Protein AF-A0A8S3ZHV3-F1 (afdb_monomer_lite)

Structure (mmCIF, N/CA/C/O backbone):
data_AF-A0A8S3ZHV3-F1
#
_entry.id   AF-A0A8S3ZHV3-F1
#
loop_
_atom_site.group_PDB
_atom_site.id
_atom_site.type_symbol
_atom_site.label_atom_id
_atom_site.label_alt_id
_atom_site.label_comp_id
_atom_site.label_asym_id
_atom_site.label_entity_id
_atom_site.label_seq_id
_atom_site.pdbx_PDB_ins_code
_atom_site.Cartn_x
_atom_site.Cartn_y
_atom_site.Cartn_z
_atom_site.occupancy
_atom_site.B_iso_or_equiv
_atom_site.auth_seq_id
_atom_site.auth_comp_id
_atom_site.auth_asym_id
_atom_site.auth_atom_id
_atom_site.pdbx_PDB_model_num
ATOM 1 N N . GLU A 1 1 ? 7.753 -5.154 12.018 1.00 53.00 1 GLU A N 1
ATOM 2 C CA . GLU A 1 1 ? 8.058 -4.823 13.425 1.00 53.00 1 GLU A CA 1
ATOM 3 C C . GLU A 1 1 ? 7.627 -5.985 14.304 1.00 53.00 1 GLU A C 1
ATOM 5 O O . GLU A 1 1 ? 6.542 -6.508 14.086 1.00 53.00 1 GLU A O 1
ATOM 10 N N . SER A 1 2 ? 8.478 -6.432 15.224 1.00 78.19 2 SER A N 1
ATOM 11 C CA . SER A 1 2 ? 8.208 -7.559 16.134 1.00 78.19 2 SER A CA 1
ATOM 12 C C . SER A 1 2 ? 7.875 -7.117 17.564 1.00 78.19 2 SER A C 1
ATOM 14 O O . SER A 1 2 ? 7.514 -7.948 18.392 1.00 78.19 2 SER A O 1
ATOM 16 N N . VAL A 1 3 ? 7.993 -5.819 17.863 1.00 89.56 3 VAL A N 1
ATOM 17 C CA . VAL A 1 3 ? 7.745 -5.259 19.196 1.00 89.56 3 VAL A CA 1
ATOM 18 C C . VAL A 1 3 ? 6.293 -4.770 19.277 1.00 89.56 3 VAL A C 1
ATOM 20 O O . VAL A 1 3 ? 5.848 -4.066 18.368 1.00 89.56 3 VAL A O 1
ATOM 23 N N . PRO A 1 4 ? 5.536 -5.119 20.333 1.00 87.56 4 PRO A N 1
ATOM 24 C CA . PRO A 1 4 ? 4.176 -4.625 20.511 1.00 87.56 4 PRO A CA 1
ATOM 25 C C . PRO A 1 4 ? 4.164 -3.107 20.724 1.00 87.56 4 PRO A C 1
ATOM 27 O O . PRO A 1 4 ? 4.971 -2.563 21.477 1.00 87.56 4 PRO A O 1
ATOM 30 N N . VAL A 1 5 ? 3.212 -2.427 20.085 1.00 90.62 5 VAL A N 1
ATOM 31 C CA . VAL A 1 5 ? 3.070 -0.968 20.153 1.00 90.62 5 VAL A CA 1
ATOM 32 C C . VAL A 1 5 ? 1.838 -0.600 20.972 1.00 90.62 5 VAL A C 1
ATOM 34 O O . VAL A 1 5 ? 0.723 -1.021 20.657 1.00 90.62 5 VAL A O 1
ATOM 37 N N . THR A 1 6 ? 2.029 0.228 21.999 1.00 90.75 6 THR A N 1
ATOM 38 C CA . THR A 1 6 ? 0.932 0.757 22.818 1.00 90.75 6 THR A CA 1
ATOM 39 C C . THR A 1 6 ? 0.117 1.781 22.029 1.00 90.75 6 THR A C 1
ATOM 41 O O . THR A 1 6 ? 0.670 2.719 21.454 1.00 90.75 6 THR A O 1
ATOM 44 N N . LYS A 1 7 ? -1.208 1.615 22.030 1.00 89.62 7 LYS A N 1
ATOM 45 C CA . LYS A 1 7 ? -2.173 2.559 21.451 1.00 89.62 7 LYS A CA 1
ATOM 46 C C . LYS A 1 7 ? -2.851 3.350 22.565 1.00 89.62 7 LYS A C 1
ATOM 48 O O . LYS A 1 7 ? -3.093 2.803 23.641 1.00 89.62 7 LYS A O 1
ATOM 53 N N . THR A 1 8 ? -3.149 4.618 22.313 1.00 89.44 8 THR A N 1
ATOM 54 C CA . THR A 1 8 ? -3.800 5.516 23.278 1.00 89.44 8 THR A CA 1
ATOM 55 C C . THR A 1 8 ? -5.202 5.887 22.811 1.00 89.44 8 THR A C 1
ATOM 57 O O . THR A 1 8 ? -5.493 5.865 21.617 1.00 89.44 8 THR A O 1
ATOM 60 N N . GLN A 1 9 ? -6.083 6.231 23.748 1.00 85.31 9 GLN A N 1
ATOM 61 C CA . GLN A 1 9 ? -7.411 6.757 23.424 1.00 85.31 9 GLN A CA 1
ATOM 62 C C . GLN A 1 9 ? -7.310 8.112 22.713 1.00 85.31 9 GLN A C 1
ATOM 64 O O . GLN A 1 9 ? -6.339 8.842 22.927 1.00 85.31 9 GLN A O 1
ATOM 69 N N . LEU A 1 10 ? -8.301 8.434 21.879 1.00 81.94 10 LEU A N 1
ATOM 70 C CA . LEU A 1 10 ? -8.464 9.787 21.349 1.00 81.94 10 LEU A CA 1
ATOM 71 C C . LEU A 1 10 ? -8.780 10.715 22.530 1.00 81.94 10 LEU A C 1
ATOM 73 O O . LEU A 1 10 ? -9.681 10.424 23.318 1.00 81.94 10 LEU A O 1
ATOM 77 N N . LEU A 1 11 ? -7.987 11.771 22.702 1.00 74.50 11 LEU A N 1
ATOM 78 C CA . LEU A 1 11 ? -8.246 12.791 23.713 1.00 74.50 11 LEU A CA 1
ATOM 79 C C . LEU A 1 11 ? -9.299 13.746 23.155 1.00 74.50 11 LEU A C 1
ATOM 81 O O . LEU A 1 11 ? -9.168 14.211 22.034 1.00 74.50 11 LEU A O 1
ATOM 85 N N . GLN A 1 12 ? -10.309 14.069 23.957 1.00 66.75 12 GLN A N 1
ATOM 86 C CA . GLN A 1 12 ? -11.429 14.941 23.577 1.00 66.75 12 GLN A CA 1
ATOM 87 C C . GLN A 1 12 ? -11.025 16.421 23.376 1.00 66.75 12 GLN A C 1
ATOM 89 O O . GLN A 1 12 ? -11.878 17.290 23.253 1.00 66.75 12 GLN A O 1
ATOM 94 N N . GLN A 1 13 ? -9.729 16.744 23.426 1.00 57.69 13 GLN A N 1
ATOM 95 C CA . GLN A 1 13 ? -9.240 18.111 23.614 1.00 57.69 13 GLN A CA 1
ATOM 96 C C . GLN A 1 13 ? -8.703 18.776 22.333 1.00 57.69 13 GLN A C 1
ATOM 98 O O . GLN A 1 13 ? -8.188 19.885 22.421 1.00 57.69 13 GLN A O 1
ATOM 103 N N . GLU A 1 14 ? -8.848 18.144 21.161 1.00 58.06 14 GLU A N 1
ATOM 104 C CA . GLU A 1 14 ? -8.320 18.658 19.877 1.00 58.06 14 GLU A CA 1
ATOM 105 C C . GLU A 1 14 ? -9.393 18.867 18.778 1.00 58.06 14 GLU A C 1
ATOM 107 O O . GLU A 1 14 ? -9.067 19.113 17.618 1.00 58.06 14 GLU A O 1
ATOM 112 N N . ASP A 1 15 ? -10.687 18.818 19.106 1.00 56.31 15 ASP A N 1
ATOM 113 C CA . ASP A 1 15 ? -11.728 18.648 18.081 1.00 56.31 15 ASP A CA 1
ATOM 114 C C . ASP A 1 15 ? -12.260 19.963 17.462 1.00 56.31 15 ASP A C 1
ATOM 116 O O . ASP A 1 15 ? -13.383 20.392 17.724 1.00 56.31 15 ASP A O 1
ATOM 120 N N . GLU A 1 16 ? -11.478 20.541 16.546 1.00 63.25 16 GLU A N 1
ATOM 121 C CA . GLU A 1 16 ? -12.003 20.961 15.227 1.00 63.25 16 GLU A CA 1
ATOM 122 C C . GLU A 1 16 ? -11.444 20.090 14.076 1.00 63.25 16 GLU A C 1
ATOM 124 O O . GLU A 1 16 ? -11.895 20.200 12.933 1.00 63.25 16 GLU A O 1
ATOM 129 N N . GLU A 1 17 ? -10.488 19.188 14.339 1.00 73.50 17 GLU A N 1
ATOM 130 C CA . GLU A 1 17 ? -9.862 18.382 13.288 1.00 73.50 17 GLU A CA 1
ATOM 131 C C . GLU A 1 17 ? -10.648 17.101 12.957 1.00 73.50 17 GLU A C 1
ATOM 133 O O . GLU A 1 17 ? -11.026 16.300 13.811 1.00 73.50 17 GLU A O 1
ATOM 138 N N . ILE A 1 18 ? -10.874 16.866 11.662 1.00 82.19 18 ILE A N 1
ATOM 139 C CA . ILE A 1 18 ? -11.573 15.674 11.171 1.00 82.19 18 ILE A CA 1
ATOM 140 C C . ILE A 1 18 ? -10.686 14.439 11.382 1.00 82.19 18 ILE A C 1
ATOM 142 O O . ILE A 1 18 ? -9.583 14.339 10.836 1.00 82.19 18 ILE A O 1
ATOM 146 N N . TYR A 1 19 ? -11.201 13.442 12.106 1.00 85.56 19 TYR A N 1
ATOM 147 C CA . TYR A 1 19 ? -10.499 12.178 12.315 1.00 85.56 19 TYR A CA 1
ATOM 148 C C . TYR A 1 19 ? -10.101 11.511 10.984 1.00 85.56 19 TYR A C 1
ATOM 150 O O . TYR A 1 19 ? -10.937 11.102 10.176 1.00 85.56 19 TYR A O 1
ATOM 158 N N . SER A 1 20 ? -8.793 11.323 10.797 1.00 86.12 20 SER A N 1
ATOM 159 C CA . SER A 1 20 ? -8.212 10.500 9.732 1.00 86.12 20 SER A CA 1
ATOM 160 C C . SER A 1 20 ? -7.363 9.357 10.306 1.00 86.12 20 SER A C 1
ATOM 162 O O . SER A 1 20 ? -6.497 9.621 11.144 1.00 86.12 20 SER A O 1
ATOM 164 N N . PRO A 1 21 ? -7.524 8.098 9.843 1.00 85.75 21 PRO A N 1
ATOM 165 C CA . PRO A 1 21 ? -6.702 6.970 10.292 1.00 85.75 21 PRO A CA 1
ATOM 166 C C . PRO A 1 21 ? -5.229 7.090 9.869 1.00 85.75 21 PRO A C 1
ATOM 168 O O . PRO A 1 21 ? -4.373 6.436 10.464 1.00 85.75 21 PRO A O 1
ATOM 171 N N . GLU A 1 22 ? -4.924 7.923 8.865 1.00 85.00 22 GLU A N 1
ATOM 172 C CA . GLU A 1 22 ? -3.547 8.187 8.435 1.00 85.00 22 GLU A CA 1
ATOM 173 C C . GLU A 1 22 ? -2.825 9.161 9.370 1.00 85.00 22 GLU A C 1
ATOM 175 O O . GLU A 1 22 ? -1.654 8.953 9.688 1.00 85.00 22 GLU A O 1
ATOM 180 N N . THR A 1 23 ? -3.536 10.180 9.854 1.00 86.00 23 THR A N 1
ATOM 181 C CA . THR A 1 23 ? -3.007 11.175 10.796 1.00 86.00 23 THR A CA 1
ATOM 182 C C . THR A 1 23 ? -2.983 10.611 12.220 1.00 86.00 23 THR A C 1
ATOM 184 O O . THR A 1 23 ? -1.973 10.678 12.916 1.00 86.00 23 THR A O 1
ATOM 187 N N . HIS A 1 24 ? -4.051 9.919 12.631 1.00 88.12 24 HIS A N 1
ATOM 188 C CA . HIS A 1 24 ? -4.253 9.423 13.997 1.00 88.12 24 HIS A CA 1
ATOM 189 C C . HIS A 1 24 ? -3.870 7.943 14.169 1.00 88.12 24 HIS A C 1
ATOM 191 O O . HIS A 1 24 ? -4.551 7.169 14.854 1.00 88.12 24 HIS A O 1
ATOM 197 N N . LYS A 1 25 ? -2.748 7.507 13.578 1.00 87.75 25 LYS A N 1
ATOM 198 C CA . LYS A 1 25 ? -2.278 6.103 13.648 1.00 87.75 25 LYS A CA 1
ATOM 199 C C . LYS A 1 25 ? -2.033 5.610 15.074 1.00 87.75 25 LYS A C 1
ATOM 201 O O . LYS A 1 25 ? -2.173 4.414 15.343 1.00 87.75 25 LYS A O 1
ATOM 206 N N . ARG A 1 26 ? -1.674 6.509 15.995 1.00 88.38 26 ARG A N 1
ATOM 207 C CA . ARG A 1 26 ? -1.445 6.202 17.421 1.00 88.38 26 ARG A CA 1
ATOM 208 C C . ARG A 1 26 ? -2.720 5.787 18.160 1.00 88.38 26 ARG A C 1
ATOM 210 O O . ARG A 1 26 ? -2.635 5.007 19.106 1.00 88.38 26 ARG A O 1
ATOM 217 N N . HIS A 1 27 ? -3.874 6.221 17.659 1.00 89.44 27 HIS A N 1
ATOM 218 C CA . HIS A 1 27 ? -5.195 5.952 18.231 1.00 89.44 27 HIS A CA 1
ATOM 219 C C . HIS A 1 27 ? -6.012 4.943 17.413 1.00 89.44 27 HIS A C 1
ATOM 221 O O . HIS A 1 27 ? -7.118 4.573 17.789 1.00 89.44 27 HIS A O 1
ATOM 227 N N . THR A 1 28 ? -5.468 4.480 16.284 1.00 91.88 28 THR A N 1
ATOM 228 C CA . THR A 1 28 ? -6.168 3.605 15.338 1.00 91.88 28 THR A CA 1
ATOM 229 C C . THR A 1 28 ? -5.656 2.169 15.434 1.00 91.88 28 THR A C 1
ATOM 231 O O . THR A 1 28 ? -4.444 1.916 15.411 1.00 91.88 28 THR A O 1
ATOM 234 N N . LEU A 1 29 ? -6.593 1.221 15.511 1.00 93.06 29 LEU A N 1
ATOM 235 C CA . LEU A 1 29 ? -6.340 -0.218 15.431 1.00 93.06 29 LEU A CA 1
ATOM 236 C C . LEU A 1 29 ? -6.529 -0.700 13.990 1.00 93.06 29 LEU A C 1
ATOM 238 O O . LEU A 1 29 ? -7.504 -0.342 13.331 1.00 93.06 29 LEU A O 1
ATOM 242 N N . PHE A 1 30 ? -5.607 -1.531 13.502 1.00 93.00 30 PHE A N 1
ATOM 243 C CA . PHE A 1 30 ? -5.622 -2.012 12.119 1.00 93.00 30 PHE A CA 1
ATOM 244 C C . PHE A 1 30 ? -6.043 -3.481 12.038 1.00 93.00 30 PHE A C 1
ATOM 246 O O . PHE A 1 30 ? -5.625 -4.315 12.846 1.00 93.00 30 PHE A O 1
ATOM 253 N N . SER A 1 31 ? -6.853 -3.804 11.027 1.00 91.25 31 SER A N 1
ATOM 254 C CA . SER A 1 31 ? -7.267 -5.182 10.741 1.00 91.25 31 SER A CA 1
ATOM 255 C C . SER A 1 31 ? -6.049 -6.064 10.451 1.00 91.25 31 SER A C 1
ATOM 257 O O . SER A 1 31 ? -5.192 -5.697 9.649 1.00 91.25 31 SER A O 1
ATOM 259 N N . GLY A 1 32 ? -5.982 -7.228 11.101 1.00 90.50 32 GLY A N 1
ATOM 260 C CA . GLY A 1 32 ? -4.845 -8.151 11.019 1.00 90.50 32 GLY A CA 1
ATOM 261 C C . GLY A 1 32 ? -3.817 -8.000 12.143 1.00 90.50 32 GLY A C 1
ATOM 262 O O . GLY A 1 32 ? -2.877 -8.785 12.191 1.00 90.50 32 GLY A O 1
ATOM 263 N N . THR A 1 33 ? -3.993 -7.037 13.052 1.00 92.62 33 THR A N 1
ATOM 264 C CA . THR A 1 33 ? -3.218 -6.967 14.299 1.00 92.62 33 THR A CA 1
ATOM 265 C C . THR A 1 33 ? -3.882 -7.787 15.407 1.00 92.62 33 THR A C 1
ATOM 267 O O . THR A 1 33 ? -5.104 -7.941 15.431 1.00 92.62 33 THR A O 1
ATOM 270 N N . HIS A 1 34 ? -3.073 -8.306 16.332 1.00 91.81 34 HIS A N 1
ATOM 271 C CA . HIS A 1 34 ? -3.551 -8.996 17.528 1.00 91.81 34 HIS A CA 1
ATOM 272 C C . HIS A 1 34 ? -3.327 -8.121 18.761 1.00 91.81 34 HIS A C 1
ATOM 274 O O . HIS A 1 34 ? -2.232 -7.599 18.975 1.00 91.81 34 HIS A O 1
ATOM 280 N N . VAL A 1 35 ? -4.368 -7.966 19.578 1.00 91.44 35 VAL A N 1
ATOM 281 C CA . VAL A 1 35 ? -4.275 -7.241 20.847 1.00 91.44 35 VAL A CA 1
ATOM 282 C C . VAL A 1 35 ? -3.665 -8.171 21.888 1.00 91.44 35 VAL A C 1
ATOM 284 O O . VAL A 1 35 ? -4.261 -9.184 22.237 1.00 91.44 35 VAL A O 1
ATOM 287 N N . VAL A 1 36 ? -2.476 -7.819 22.377 1.00 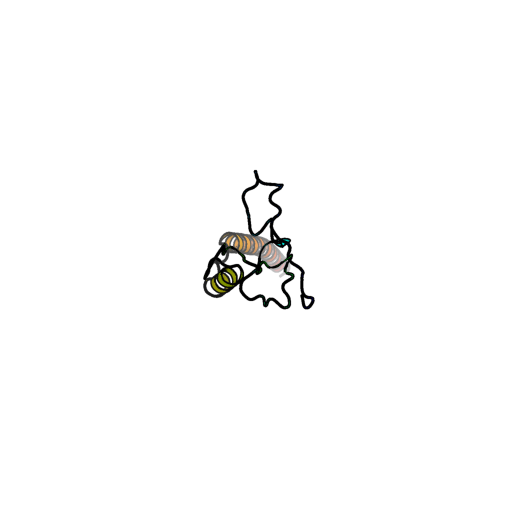91.38 36 VAL A N 1
ATOM 288 C CA . VAL A 1 36 ? -1.767 -8.599 23.405 1.00 91.38 36 VAL A CA 1
ATOM 289 C C . VAL A 1 36 ? -2.297 -8.271 24.798 1.00 91.38 36 VAL A C 1
ATOM 291 O O . VAL A 1 36 ? -2.549 -9.163 25.601 1.00 91.38 36 VAL A O 1
ATOM 294 N N . GLN A 1 37 ? -2.476 -6.981 25.088 1.00 89.38 37 GLN A N 1
ATOM 295 C CA . GLN A 1 37 ? -2.921 -6.509 26.391 1.00 89.38 37 GLN A CA 1
ATOM 296 C C . GLN A 1 37 ? -3.728 -5.220 26.246 1.00 89.38 37 GLN A C 1
ATOM 298 O O . GLN A 1 37 ? -3.333 -4.295 25.538 1.00 89.38 37 GLN A O 1
ATOM 303 N N . THR A 1 38 ? -4.833 -5.143 26.976 1.00 89.12 38 THR A N 1
ATOM 304 C CA . THR A 1 38 ? -5.633 -3.930 27.157 1.00 89.12 38 THR A CA 1
ATOM 305 C C . THR A 1 38 ? -5.417 -3.381 28.562 1.00 89.12 38 THR A C 1
ATOM 307 O O . THR A 1 38 ? -5.397 -4.139 29.533 1.00 89.12 38 THR A O 1
ATOM 310 N N . ARG A 1 39 ? -5.277 -2.059 28.686 1.00 84.81 39 ARG A N 1
ATOM 311 C CA . ARG A 1 39 ? -5.247 -1.370 29.981 1.00 84.81 39 ARG A CA 1
ATOM 312 C C . ARG A 1 39 ? -6.599 -0.713 30.214 1.00 84.81 39 ARG A C 1
ATOM 314 O O . ARG A 1 39 ? -7.017 0.125 29.422 1.00 84.81 39 ARG A O 1
ATOM 321 N N . TYR A 1 40 ? -7.271 -1.127 31.278 1.00 79.81 40 TYR A N 1
ATOM 322 C CA . TYR A 1 40 ? -8.552 -0.574 31.698 1.00 79.81 40 TYR A CA 1
ATOM 323 C C . TYR A 1 40 ? -8.294 0.478 32.777 1.00 79.81 40 TYR A C 1
ATOM 325 O O . TYR A 1 40 ? -7.508 0.235 33.693 1.00 79.81 40 TYR A O 1
ATOM 333 N N . TYR A 1 41 ? -8.948 1.632 32.678 1.00 74.12 41 TYR A N 1
ATOM 334 C CA . TYR A 1 41 ? -8.972 2.623 33.751 1.00 74.12 41 TYR A CA 1
ATOM 335 C C . TYR A 1 41 ? -10.308 2.479 34.495 1.00 74.12 41 TYR A C 1
ATOM 337 O O . TYR A 1 41 ? -11.374 2.665 33.910 1.00 74.12 41 TYR A O 1
ATOM 345 N N . GLY A 1 42 ? -10.264 2.091 35.774 1.00 75.38 42 GLY A N 1
ATOM 346 C CA . GLY A 1 42 ? -11.462 1.833 36.587 1.00 75.38 42 GLY A CA 1
ATOM 347 C C . GLY A 1 42 ? -12.171 0.511 36.248 1.00 75.38 42 GLY A C 1
ATOM 348 O O . GLY A 1 42 ? -11.517 -0.506 36.034 1.00 75.38 42 GLY A O 1
ATOM 349 N N . GLN A 1 43 ? -13.511 0.519 36.221 1.00 72.12 43 GLN A N 1
ATOM 350 C CA . GLN A 1 43 ? -14.356 -0.655 35.912 1.00 72.12 43 GLN A CA 1
ATOM 351 C C . GLN A 1 43 ? -14.790 -0.751 34.432 1.00 72.12 43 GLN A C 1
ATOM 353 O O . GLN A 1 43 ? -15.563 -1.637 34.067 1.00 72.12 43 GLN A O 1
ATOM 358 N N . ALA A 1 44 ? -14.325 0.149 33.561 1.00 75.69 44 ALA A N 1
ATOM 359 C CA . ALA A 1 44 ? -14.771 0.208 32.171 1.00 75.69 44 ALA A CA 1
ATOM 360 C C . ALA A 1 44 ? -14.001 -0.774 31.268 1.00 75.69 44 ALA A C 1
ATOM 362 O O . ALA A 1 44 ? -12.771 -0.825 31.283 1.00 75.69 44 ALA A O 1
ATOM 363 N N . LYS A 1 45 ? -14.725 -1.530 30.431 1.00 81.38 45 LYS A N 1
ATOM 364 C CA . LYS A 1 45 ? -14.131 -2.342 29.355 1.00 81.38 45 LYS A CA 1
ATOM 365 C C . LYS A 1 45 ? -13.613 -1.430 28.236 1.00 81.38 45 LYS A C 1
ATOM 367 O O . LYS A 1 45 ? -14.248 -0.430 27.919 1.00 81.38 45 LYS A O 1
ATOM 372 N N . VAL A 1 46 ? -12.490 -1.793 27.609 1.00 86.19 46 VAL A N 1
ATOM 373 C CA . VAL A 1 46 ? -11.964 -1.066 26.440 1.00 86.19 46 VAL A CA 1
ATOM 374 C C . VAL A 1 46 ? -12.889 -1.297 25.248 1.00 86.19 46 VAL A C 1
ATOM 376 O O . VAL A 1 46 ? -13.035 -2.423 24.776 1.00 86.19 46 VAL A O 1
ATOM 379 N N . THR A 1 47 ? -13.494 -0.222 24.755 1.00 88.56 47 THR A N 1
ATOM 380 C CA . THR A 1 47 ? -14.339 -0.209 23.557 1.00 88.56 47 THR A CA 1
ATOM 381 C C . THR A 1 47 ? -13.701 0.649 22.473 1.00 88.56 47 THR A C 1
ATOM 383 O O . THR A 1 47 ? -13.017 1.625 22.773 1.00 88.56 47 THR A O 1
ATOM 386 N N . ALA A 1 48 ? -13.944 0.309 21.210 1.00 89.50 48 ALA A N 1
ATOM 387 C CA . ALA A 1 48 ? -13.469 1.069 20.060 1.00 89.50 48 ALA A CA 1
ATOM 388 C C . ALA A 1 48 ? -14.576 1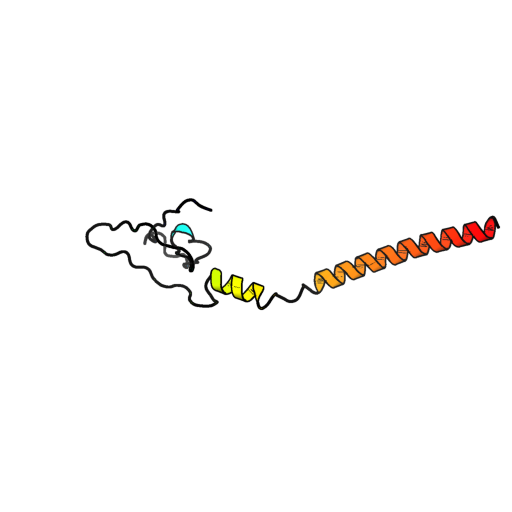.185 19.008 1.00 89.50 48 ALA A C 1
ATOM 390 O O . ALA A 1 48 ? -15.455 0.326 18.925 1.00 89.50 48 ALA A O 1
ATOM 391 N N . VAL A 1 49 ? -14.506 2.235 18.193 1.00 91.44 49 VAL A N 1
ATOM 392 C CA . VAL A 1 49 ? -15.422 2.457 17.069 1.00 91.44 49 VAL A CA 1
ATOM 393 C C . VAL A 1 49 ? -14.788 1.924 15.788 1.00 91.44 49 VAL A C 1
ATOM 395 O O . VAL A 1 49 ? -13.606 2.140 15.519 1.00 91.44 49 VAL A O 1
ATOM 398 N N . VAL A 1 50 ? -15.578 1.213 14.986 1.00 93.06 50 VAL A N 1
ATOM 399 C CA . VAL A 1 50 ? -15.126 0.685 13.697 1.00 93.06 50 VAL A CA 1
ATOM 400 C C . VAL A 1 50 ? -15.175 1.793 12.648 1.00 93.06 50 VAL A C 1
ATOM 402 O O . VAL A 1 50 ? -16.246 2.286 12.315 1.00 93.06 50 VAL A O 1
ATOM 405 N N . VAL A 1 51 ? -14.013 2.152 12.100 1.00 92.06 51 VAL A N 1
ATOM 406 C CA . VAL A 1 51 ? -13.889 3.208 11.077 1.00 92.06 51 VAL A CA 1
ATOM 407 C C . VAL A 1 51 ? -14.037 2.648 9.660 1.00 92.06 51 VAL A C 1
ATOM 409 O O . VAL A 1 51 ? -14.688 3.247 8.810 1.00 92.06 51 VAL A O 1
ATOM 412 N N . ARG A 1 52 ? -13.401 1.505 9.371 1.00 92.88 52 ARG A N 1
ATOM 413 C CA . ARG A 1 52 ? -13.400 0.873 8.041 1.00 92.88 52 ARG A CA 1
ATOM 414 C C . ARG A 1 52 ? -13.517 -0.641 8.168 1.00 92.88 52 ARG A C 1
ATOM 416 O O . ARG A 1 52 ? -12.946 -1.237 9.080 1.00 92.88 52 ARG A O 1
ATOM 423 N N . THR A 1 53 ? -14.210 -1.265 7.221 1.00 94.00 53 THR A N 1
ATOM 424 C CA . THR A 1 53 ? -14.432 -2.718 7.153 1.00 94.00 53 THR A CA 1
ATOM 425 C C . THR A 1 53 ? -14.084 -3.268 5.765 1.00 94.00 53 THR A C 1
ATOM 427 O O . THR A 1 53 ? -13.907 -2.516 4.802 1.00 94.00 53 THR A O 1
ATOM 430 N N . GLY A 1 54 ? -13.930 -4.593 5.661 1.00 93.19 54 GLY A N 1
ATOM 431 C CA . GLY A 1 54 ? -13.690 -5.290 4.391 1.00 93.19 54 GLY A CA 1
ATOM 432 C C . GLY A 1 54 ? -12.468 -4.778 3.615 1.00 93.19 54 GLY A C 1
ATOM 433 O O . GLY A 1 54 ? -11.399 -4.541 4.189 1.00 93.19 54 GLY A O 1
ATOM 434 N N . PHE A 1 55 ? -12.643 -4.583 2.302 1.00 91.38 55 PHE A N 1
ATOM 435 C CA . PHE A 1 55 ? -11.608 -4.086 1.384 1.00 91.38 55 PHE A CA 1
ATOM 436 C C . PHE A 1 55 ? -11.201 -2.624 1.617 1.00 91.38 55 PHE A C 1
ATOM 438 O O . PHE A 1 55 ? -10.205 -2.187 1.052 1.00 91.38 55 PHE A O 1
ATOM 445 N N . ASN A 1 56 ? -11.932 -1.874 2.449 1.00 90.62 56 ASN A N 1
ATOM 446 C CA . ASN A 1 56 ? -11.585 -0.495 2.800 1.00 90.62 56 ASN A CA 1
ATOM 447 C C . ASN A 1 56 ? -10.589 -0.419 3.980 1.00 90.62 56 AS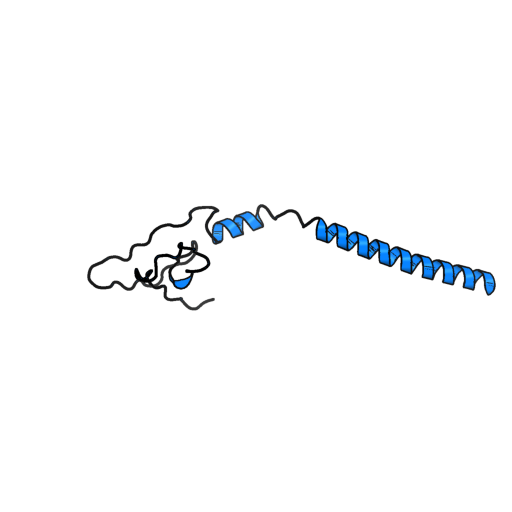N A C 1
ATOM 449 O O . ASN A 1 56 ? -10.123 0.654 4.355 1.00 90.62 56 ASN A O 1
ATOM 453 N N . THR A 1 57 ? -10.265 -1.551 4.615 1.00 94.06 57 THR A N 1
ATOM 454 C CA . THR A 1 57 ? -9.192 -1.620 5.623 1.00 94.06 57 THR A CA 1
ATOM 455 C C . THR A 1 57 ? -7.817 -1.595 4.955 1.00 94.06 57 THR A C 1
ATOM 457 O O . THR A 1 57 ? -7.691 -2.037 3.820 1.00 94.06 57 THR A O 1
ATOM 460 N N . ALA A 1 58 ? -6.763 -1.183 5.670 1.00 91.50 58 ALA A N 1
ATOM 461 C CA . ALA A 1 58 ? -5.393 -1.194 5.135 1.00 91.50 58 ALA A CA 1
ATOM 462 C C . ALA A 1 58 ? -4.976 -2.572 4.576 1.00 91.50 58 ALA A C 1
ATOM 464 O O . ALA A 1 58 ? -4.417 -2.673 3.486 1.00 91.50 58 ALA A O 1
ATOM 465 N N . LYS A 1 59 ? -5.319 -3.657 5.287 1.00 92.25 59 LYS A N 1
ATOM 466 C CA . LYS A 1 59 ? -5.101 -5.034 4.819 1.00 92.25 59 LYS A CA 1
ATOM 467 C C . LYS A 1 59 ? -5.917 -5.341 3.561 1.00 92.25 59 LYS A C 1
ATOM 469 O O . LYS A 1 59 ? -5.396 -5.925 2.616 1.00 92.25 59 LYS A O 1
ATOM 474 N N . GLY A 1 60 ? -7.197 -4.980 3.561 1.00 93.62 60 GLY A N 1
ATOM 475 C CA . GLY A 1 60 ? -8.099 -5.229 2.441 1.00 93.62 60 GLY A CA 1
ATOM 476 C C . GLY A 1 60 ? -7.695 -4.476 1.173 1.00 93.62 60 GLY A C 1
ATOM 477 O O . GLY A 1 60 ? -7.715 -5.052 0.088 1.00 93.62 60 GLY A O 1
ATOM 478 N N . GLU A 1 61 ? -7.265 -3.225 1.311 1.00 92.62 61 GLU A N 1
ATOM 479 C CA . GLU A 1 61 ? -6.783 -2.407 0.203 1.00 92.62 61 GLU A CA 1
ATOM 480 C C . GLU A 1 61 ? -5.502 -2.986 -0.401 1.00 92.62 61 GLU A C 1
ATOM 482 O O . GLU A 1 61 ? -5.396 -3.078 -1.623 1.00 92.62 61 GLU A O 1
ATOM 487 N N . LEU A 1 62 ? -4.575 -3.455 0.442 1.00 92.00 62 LEU A N 1
ATOM 488 C CA . LEU A 1 62 ? -3.366 -4.145 -0.003 1.00 92.00 62 LEU A CA 1
ATOM 489 C C . LEU A 1 62 ? -3.714 -5.405 -0.804 1.00 92.00 62 LEU A C 1
ATOM 491 O O . LEU A 1 62 ? -3.210 -5.586 -1.910 1.00 92.00 62 LEU A O 1
ATOM 495 N N . VAL A 1 63 ? -4.616 -6.250 -0.293 1.00 94.38 63 VAL A N 1
ATOM 496 C CA . VAL A 1 63 ? -5.076 -7.452 -1.014 1.00 94.38 63 VAL A CA 1
ATOM 497 C C . VAL A 1 63 ? -5.702 -7.073 -2.357 1.00 94.38 63 VAL A C 1
ATOM 499 O O . VAL A 1 63 ? -5.394 -7.691 -3.375 1.00 94.38 63 VAL A O 1
ATOM 502 N N . ARG A 1 64 ? -6.532 -6.024 -2.392 1.00 90.94 64 ARG A N 1
ATOM 503 C CA . ARG A 1 64 ? -7.134 -5.525 -3.633 1.00 90.94 64 ARG A CA 1
ATOM 504 C C . ARG A 1 64 ? -6.079 -5.041 -4.628 1.00 90.94 64 ARG A C 1
ATOM 506 O O . ARG A 1 64 ? -6.219 -5.329 -5.807 1.00 90.94 64 ARG A O 1
ATOM 513 N N . ALA A 1 65 ? -5.040 -4.341 -4.177 1.00 89.38 65 ALA A N 1
ATOM 514 C CA . ALA A 1 65 ? -3.966 -3.850 -5.041 1.00 89.38 65 ALA A CA 1
ATOM 515 C C . ALA A 1 65 ? -3.100 -4.980 -5.625 1.00 89.38 65 ALA A C 1
ATOM 517 O O . ALA A 1 65 ? -2.575 -4.830 -6.724 1.00 89.38 65 ALA A O 1
ATOM 518 N N . ILE A 1 66 ? -2.974 -6.108 -4.916 1.00 92.88 66 ILE A N 1
ATOM 519 C CA . ILE A 1 66 ? -2.305 -7.313 -5.429 1.00 92.88 66 ILE A CA 1
ATOM 520 C C . ILE A 1 66 ? -3.185 -8.030 -6.462 1.00 92.88 66 ILE A C 1
ATOM 522 O O . ILE A 1 66 ? -2.685 -8.444 -7.503 1.00 92.88 66 ILE A O 1
ATOM 526 N N . LEU A 1 67 ? -4.486 -8.178 -6.186 1.00 92.50 67 LEU A N 1
ATOM 527 C CA . LEU A 1 67 ? -5.425 -8.869 -7.084 1.00 92.50 67 LEU A CA 1
ATOM 528 C C . LEU A 1 67 ? -5.750 -8.059 -8.343 1.00 92.50 67 LEU A C 1
ATOM 530 O O . LEU A 1 67 ? -5.946 -8.622 -9.416 1.00 92.50 67 LEU A O 1
ATOM 534 N N . PHE A 1 68 ? -5.813 -6.740 -8.199 1.00 89.62 68 PHE A N 1
ATOM 535 C CA . PHE A 1 68 ? -6.138 -5.793 -9.255 1.00 89.62 68 PHE A CA 1
ATOM 536 C C . PHE A 1 68 ? -5.049 -4.720 -9.295 1.00 89.62 68 PHE A C 1
ATOM 538 O O . PHE A 1 68 ? -5.265 -3.599 -8.815 1.00 89.62 68 PHE A O 1
ATOM 545 N N . PRO A 1 69 ? -3.856 -5.056 -9.822 1.00 85.00 69 PRO A N 1
ATOM 546 C CA . PRO A 1 69 ? -2.800 -4.072 -9.971 1.00 85.00 69 PRO A CA 1
ATOM 547 C C . PRO A 1 69 ? -3.301 -2.935 -10.861 1.00 85.00 69 PRO A C 1
ATOM 549 O O . PRO A 1 69 ? -3.989 -3.160 -11.861 1.00 85.00 69 PRO A O 1
ATOM 552 N N . LYS A 1 70 ? -2.963 -1.693 -10.499 1.00 76.38 70 LYS A N 1
ATOM 553 C CA . LYS A 1 70 ? -3.239 -0.549 -11.373 1.00 76.38 70 LYS A CA 1
ATOM 554 C C . LYS A 1 70 ? -2.535 -0.793 -12.714 1.00 76.38 70 LYS A C 1
ATOM 556 O O . LYS A 1 70 ? -1.390 -1.254 -12.697 1.00 76.38 70 LYS A O 1
ATOM 561 N N . PRO A 1 71 ? -3.186 -0.512 -13.858 1.00 77.31 71 PRO A N 1
ATOM 562 C CA . PRO A 1 71 ? -2.522 -0.637 -15.147 1.00 77.31 71 PRO A CA 1
ATOM 563 C C . PRO A 1 71 ? -1.247 0.208 -15.115 1.00 77.31 71 PRO A C 1
ATOM 565 O O . PRO A 1 71 ? -1.283 1.347 -14.648 1.00 77.31 71 PRO A O 1
ATOM 568 N N . LEU A 1 72 ? -0.127 -0.378 -15.553 1.00 68.06 72 LEU A N 1
ATOM 569 C CA . LEU A 1 72 ? 1.167 0.302 -15.622 1.00 68.06 72 LEU A CA 1
ATOM 570 C C . LEU A 1 72 ? 0.980 1.665 -16.289 1.00 68.06 72 LEU A C 1
ATOM 572 O O . LEU A 1 72 ? 0.409 1.741 -17.381 1.00 68.06 72 LEU A O 1
ATOM 576 N N . ASP A 1 73 ? 1.429 2.728 -15.616 1.00 73.75 73 ASP A N 1
ATOM 577 C CA . ASP A 1 73 ? 1.210 4.093 -16.076 1.00 73.75 73 ASP A CA 1
ATOM 578 C C . ASP A 1 73 ? 1.702 4.227 -17.515 1.00 73.75 73 ASP A C 1
ATOM 580 O O . ASP A 1 73 ? 2.893 4.120 -17.812 1.00 73.75 73 ASP A O 1
ATOM 584 N N . PHE A 1 74 ? 0.776 4.512 -18.427 1.00 74.56 74 PHE A N 1
ATOM 585 C CA . PHE A 1 74 ? 1.060 4.710 -19.847 1.00 74.56 74 PHE A CA 1
ATOM 586 C C . PHE A 1 74 ? 2.152 5.766 -20.094 1.00 74.56 74 PHE A C 1
ATOM 588 O O . PHE A 1 74 ? 2.825 5.747 -21.123 1.00 74.56 74 PHE A O 1
ATOM 595 N N . LYS A 1 75 ? 2.365 6.667 -19.126 1.00 79.44 75 LYS A N 1
ATOM 596 C CA . LYS A 1 75 ? 3.471 7.630 -19.108 1.00 79.44 75 LYS A CA 1
ATOM 597 C C . LYS A 1 75 ? 4.837 6.936 -19.122 1.00 79.44 75 LYS A C 1
ATOM 599 O O . LYS A 1 75 ? 5.655 7.289 -19.960 1.00 79.44 75 LYS A O 1
ATOM 604 N N . PHE A 1 76 ? 5.048 5.904 -18.300 1.00 86.25 76 PHE A N 1
ATOM 605 C CA . PHE A 1 76 ? 6.306 5.150 -18.280 1.00 86.25 76 PHE A CA 1
ATOM 606 C C . PHE A 1 76 ? 6.581 4.483 -19.630 1.00 86.25 76 PHE A C 1
ATOM 608 O O . PHE A 1 76 ? 7.685 4.578 -20.158 1.00 86.25 76 PHE A O 1
ATOM 615 N N . TYR A 1 77 ? 5.556 3.875 -20.235 1.00 88.56 77 TYR A N 1
ATOM 616 C CA . TYR A 1 77 ? 5.687 3.281 -21.565 1.00 88.56 77 TYR A CA 1
ATOM 617 C C . TYR A 1 77 ? 6.030 4.331 -22.632 1.00 88.56 77 TYR A C 1
ATOM 619 O O . TYR A 1 77 ? 6.939 4.130 -23.435 1.00 88.56 77 TYR A O 1
ATOM 627 N N . ARG A 1 78 ? 5.348 5.484 -22.622 1.00 89.94 78 ARG A N 1
ATOM 628 C CA . ARG A 1 78 ? 5.643 6.598 -23.538 1.00 89.94 78 ARG A CA 1
ATOM 629 C C . ARG A 1 78 ? 7.069 7.116 -23.381 1.00 89.94 78 ARG A C 1
ATOM 631 O O . ARG A 1 78 ? 7.721 7.388 -24.386 1.00 89.94 78 ARG A O 1
ATOM 638 N N . ASP A 1 79 ? 7.548 7.248 -22.152 1.00 92.06 79 ASP A N 1
ATOM 639 C CA . ASP A 1 79 ? 8.894 7.745 -21.879 1.00 92.06 79 ASP A CA 1
ATOM 640 C C . ASP A 1 79 ? 9.964 6.713 -22.270 1.00 92.06 79 ASP A C 1
ATOM 642 O O . ASP A 1 79 ? 10.961 7.077 -22.896 1.00 92.06 79 ASP A O 1
ATOM 646 N N . ALA A 1 80 ? 9.714 5.419 -22.043 1.00 94.38 80 ALA A N 1
ATOM 647 C CA . ALA A 1 80 ? 10.577 4.341 -22.524 1.00 94.38 80 ALA A CA 1
ATOM 648 C C . ALA A 1 80 ? 10.679 4.322 -24.061 1.00 94.38 80 ALA A C 1
ATOM 650 O O . ALA A 1 80 ? 11.778 4.238 -24.607 1.00 94.38 80 ALA A O 1
ATOM 651 N N . ILE A 1 81 ? 9.557 4.471 -24.775 1.00 94.75 81 ILE A N 1
ATOM 652 C CA . ILE A 1 81 ? 9.557 4.533 -26.245 1.00 94.75 81 ILE A CA 1
ATOM 653 C C . ILE A 1 81 ? 10.323 5.760 -26.756 1.00 94.75 81 ILE A C 1
ATOM 655 O O . ILE A 1 81 ? 11.098 5.642 -27.703 1.00 94.75 81 ILE A O 1
ATOM 659 N N . ARG A 1 82 ? 10.170 6.929 -26.120 1.00 94.88 82 ARG A N 1
ATOM 660 C CA . ARG A 1 82 ? 10.950 8.131 -26.472 1.00 94.88 82 ARG A CA 1
ATOM 661 C C . ARG A 1 82 ? 12.453 7.911 -26.304 1.00 94.88 82 ARG A C 1
ATOM 663 O O . ARG A 1 82 ? 13.221 8.330 -27.165 1.00 94.88 82 ARG A O 1
ATOM 670 N N . PHE A 1 83 ? 12.864 7.232 -25.235 1.00 96.38 83 PHE A N 1
ATOM 671 C CA . PHE A 1 83 ? 14.265 6.884 -25.013 1.00 96.38 83 PHE A CA 1
ATOM 672 C C . PHE A 1 83 ? 14.805 5.935 -26.095 1.00 96.38 83 PHE A C 1
ATOM 674 O O . PHE A 1 83 ? 15.863 6.195 -26.665 1.00 96.38 83 PHE A O 1
ATOM 681 N N . VAL A 1 84 ? 14.053 4.886 -26.449 1.00 97.25 84 VAL A N 1
ATOM 682 C CA . VAL A 1 84 ? 14.430 3.958 -27.532 1.00 97.25 84 VAL A CA 1
ATOM 683 C C . VAL A 1 84 ? 14.556 4.684 -28.875 1.00 97.25 84 VAL A C 1
ATOM 685 O O . VAL A 1 84 ? 15.517 4.453 -29.607 1.00 97.25 84 VAL A O 1
ATOM 688 N N . LEU A 1 85 ? 13.634 5.598 -29.192 1.00 96.81 85 LEU A N 1
ATOM 689 C CA . LEU A 1 85 ? 13.702 6.400 -30.418 1.00 96.81 85 LEU A CA 1
ATOM 690 C C . LEU A 1 85 ? 14.947 7.295 -30.458 1.00 96.81 85 LEU A C 1
ATOM 692 O O . LEU A 1 85 ? 15.598 7.385 -31.497 1.00 96.81 85 LEU A O 1
ATOM 696 N N . PHE A 1 86 ? 15.317 7.915 -29.336 1.00 97.69 86 PHE A N 1
ATOM 697 C CA . PHE A 1 86 ? 16.552 8.694 -29.248 1.00 97.69 86 PHE A CA 1
ATOM 698 C C . PHE A 1 86 ? 17.794 7.830 -29.520 1.00 97.69 86 PHE A C 1
ATOM 700 O O . PHE A 1 86 ? 18.645 8.211 -30.324 1.00 97.69 86 PHE A O 1
ATOM 707 N N . LEU A 1 87 ? 17.872 6.637 -28.921 1.00 97.62 87 LEU A N 1
ATOM 708 C CA . LEU A 1 87 ? 18.968 5.697 -29.175 1.00 97.62 87 LEU A CA 1
ATOM 709 C C . LEU A 1 87 ? 19.031 5.257 -30.643 1.00 97.62 87 LEU A C 1
ATOM 711 O O . LEU A 1 87 ? 20.123 5.161 -31.201 1.00 97.62 87 LEU A O 1
ATOM 715 N N . ALA A 1 88 ? 17.880 5.037 -31.283 1.00 97.81 88 ALA A N 1
ATOM 716 C CA . ALA A 1 88 ? 17.816 4.683 -32.698 1.00 97.81 88 ALA A CA 1
ATOM 717 C C . ALA A 1 88 ? 18.401 5.788 -33.596 1.00 97.81 88 ALA A C 1
ATOM 719 O O . ALA A 1 88 ? 19.149 5.489 -34.528 1.00 97.81 88 ALA A O 1
ATOM 720 N N . VAL A 1 89 ? 18.133 7.063 -33.286 1.00 97.69 89 VAL A N 1
ATOM 721 C CA . VAL A 1 89 ? 18.714 8.200 -34.020 1.00 97.69 89 VAL A CA 1
ATOM 722 C C . VAL A 1 89 ? 20.236 8.224 -33.865 1.00 97.69 89 VAL A C 1
ATOM 724 O O . VAL A 1 89 ? 20.950 8.294 -34.865 1.00 97.69 89 VAL A O 1
ATOM 727 N N . VAL A 1 90 ? 20.752 8.087 -32.641 1.00 97.75 90 VAL A N 1
ATOM 728 C CA . VAL A 1 90 ? 22.206 8.061 -32.389 1.00 97.75 90 VAL A CA 1
ATOM 729 C C . VAL A 1 90 ? 22.876 6.885 -33.109 1.00 97.75 90 VAL A C 1
ATOM 731 O O . VAL A 1 90 ? 23.907 7.066 -33.759 1.00 97.75 90 VAL A O 1
ATOM 734 N N . ALA A 1 91 ? 22.271 5.696 -33.060 1.00 97.50 91 ALA A N 1
ATOM 735 C CA . ALA A 1 91 ? 22.769 4.515 -33.760 1.00 97.50 91 ALA A CA 1
ATOM 736 C C . ALA A 1 91 ? 22.797 4.718 -35.281 1.00 97.50 91 ALA A C 1
ATOM 738 O O . ALA A 1 91 ? 23.778 4.356 -35.928 1.00 97.50 91 ALA A O 1
ATOM 739 N N . SER A 1 92 ? 21.763 5.347 -35.850 1.00 97.44 92 SER A N 1
ATOM 740 C CA . SER A 1 92 ? 21.707 5.627 -37.288 1.00 97.44 92 SER A CA 1
ATOM 741 C C . SER A 1 92 ? 22.827 6.570 -37.745 1.00 97.44 92 SER A C 1
ATOM 743 O O . SER A 1 92 ? 23.477 6.293 -38.750 1.00 97.44 92 SER A O 1
ATOM 745 N N . LEU A 1 93 ? 23.139 7.618 -36.972 1.00 97.31 93 LEU A N 1
ATOM 746 C CA . LEU A 1 93 ? 24.265 8.514 -37.254 1.00 97.31 93 LEU A CA 1
ATOM 747 C C . LEU A 1 93 ? 25.607 7.773 -37.211 1.00 97.31 93 LEU A C 1
ATOM 749 O O . LEU A 1 93 ? 26.430 7.938 -38.113 1.00 97.31 93 LEU A O 1
ATOM 753 N N . GLY A 1 94 ? 25.811 6.917 -36.204 1.00 96.62 94 GLY A N 1
ATOM 754 C CA . GLY A 1 94 ? 27.010 6.080 -36.110 1.00 96.62 94 GLY A CA 1
ATOM 755 C C . GLY A 1 94 ? 27.143 5.109 -37.285 1.00 96.62 94 GLY A C 1
ATOM 756 O O . GLY A 1 94 ? 28.228 4.954 -37.845 1.00 96.62 94 GLY A O 1
ATOM 757 N N . MET A 1 95 ? 26.031 4.505 -37.708 1.00 96.50 95 MET A N 1
ATOM 758 C CA . MET A 1 95 ? 25.996 3.578 -38.837 1.00 96.50 95 MET A CA 1
ATOM 759 C C . MET A 1 95 ? 26.300 4.275 -40.167 1.00 96.50 95 MET A C 1
ATOM 761 O O . MET A 1 95 ? 27.082 3.751 -40.959 1.00 96.50 95 MET A O 1
ATOM 765 N N . ILE A 1 96 ? 25.749 5.471 -40.396 1.00 97.12 96 ILE A N 1
ATOM 766 C CA . ILE A 1 96 ? 26.048 6.283 -41.585 1.00 97.12 96 ILE A CA 1
ATOM 767 C C . ILE A 1 96 ? 27.533 6.655 -41.615 1.00 97.12 96 ILE A C 1
ATOM 769 O O . ILE A 1 96 ? 28.184 6.480 -42.642 1.00 97.12 96 ILE A O 1
ATOM 773 N N . TYR A 1 97 ? 28.092 7.116 -40.492 1.00 96.06 97 TYR A N 1
ATOM 774 C CA . TYR A 1 97 ? 29.516 7.445 -40.408 1.00 96.06 97 TYR A CA 1
ATOM 775 C C . TYR A 1 97 ? 30.403 6.235 -40.732 1.00 96.06 97 TYR A C 1
ATOM 777 O O . TYR A 1 97 ? 31.344 6.349 -41.519 1.00 96.06 97 TYR A O 1
ATOM 785 N N . ALA A 1 98 ? 30.085 5.067 -40.165 1.00 93.81 98 ALA A N 1
ATOM 786 C CA . ALA A 1 98 ? 30.817 3.833 -40.427 1.00 93.81 98 ALA A CA 1
ATOM 787 C C . ALA A 1 98 ? 30.746 3.420 -41.909 1.00 93.81 98 ALA A C 1
ATOM 789 O O . ALA A 1 98 ? 31.778 3.092 -42.493 1.00 93.81 98 ALA A O 1
ATOM 790 N N . LEU A 1 99 ? 29.563 3.500 -42.530 1.00 95.94 99 LEU A N 1
ATOM 791 C CA . LEU A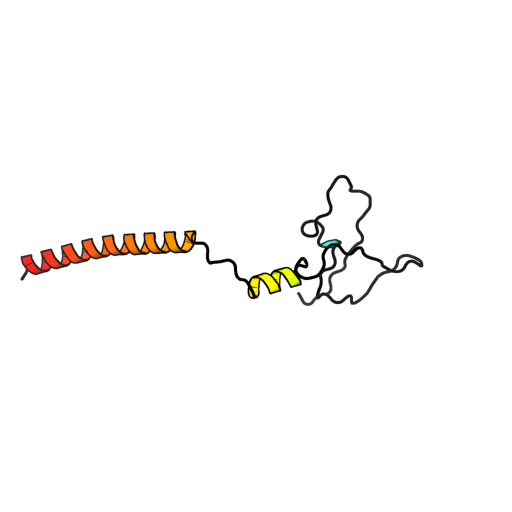 1 99 ? 29.356 3.219 -43.957 1.00 95.94 99 LEU A CA 1
ATOM 792 C C . LEU A 1 99 ? 30.177 4.148 -44.857 1.00 95.94 99 L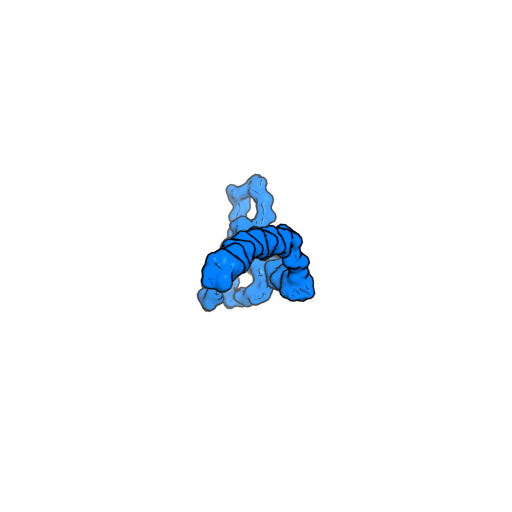EU A C 1
ATOM 794 O O . LEU A 1 99 ? 30.861 3.676 -45.761 1.00 95.94 99 LEU A O 1
ATOM 798 N N . VAL A 1 100 ? 30.153 5.456 -44.596 1.00 95.88 100 VAL A N 1
ATOM 799 C CA . VAL A 1 100 ? 30.923 6.441 -45.374 1.00 95.88 100 VAL A CA 1
ATOM 800 C C . VAL A 1 100 ? 32.421 6.154 -45.278 1.00 95.88 100 VAL A C 1
ATOM 802 O O . VAL A 1 100 ? 33.112 6.140 -46.293 1.00 95.88 100 VAL A O 1
ATOM 805 N N . ASN A 1 101 ? 32.924 5.879 -44.073 1.00 94.75 101 ASN A N 1
ATOM 806 C CA . ASN A 1 101 ? 34.341 5.587 -43.853 1.00 94.75 101 ASN A CA 1
ATOM 807 C C . ASN A 1 101 ? 34.766 4.269 -44.526 1.00 94.75 101 ASN A C 1
ATOM 809 O O . ASN A 1 101 ? 35.877 4.178 -45.039 1.00 94.75 101 ASN A O 1
ATOM 813 N N . TYR A 1 102 ? 33.878 3.271 -44.555 1.00 94.44 102 TYR A N 1
ATOM 814 C CA . TYR A 1 102 ? 34.101 2.010 -45.261 1.00 94.44 102 TYR A CA 1
ATOM 815 C C . TYR A 1 102 ? 34.205 2.212 -46.778 1.00 94.44 102 TYR A C 1
ATOM 817 O O . TYR A 1 102 ? 35.126 1.688 -47.388 1.00 94.44 102 TYR A O 1
ATOM 825 N N . VAL A 1 103 ? 33.320 3.016 -47.377 1.00 94.50 103 VAL A N 1
ATOM 826 C CA . VAL A 1 103 ? 33.337 3.292 -48.828 1.00 94.50 103 VAL A CA 1
ATOM 827 C C . VAL A 1 103 ? 34.522 4.170 -49.247 1.00 94.50 103 VAL A C 1
ATOM 829 O O . VAL A 1 103 ? 35.032 4.011 -50.345 1.00 94.50 103 VAL A O 1
ATOM 832 N N . LEU A 1 104 ? 34.970 5.098 -48.395 1.00 91.25 104 LEU A N 1
ATOM 833 C CA . LEU A 1 104 ? 36.106 5.986 -48.694 1.00 91.25 104 LEU A CA 1
ATOM 834 C C . LEU A 1 104 ? 37.481 5.324 -48.535 1.00 91.25 104 LEU A C 1
ATOM 836 O O . LEU A 1 104 ? 38.443 5.791 -49.140 1.00 91.25 104 LEU A O 1
ATOM 840 N N . LYS A 1 105 ? 37.599 4.314 -47.665 1.00 80.00 105 LYS A N 1
ATOM 841 C CA . LYS A 1 105 ? 38.859 3.593 -47.402 1.00 80.00 105 LYS A CA 1
ATOM 842 C C . LYS A 1 105 ? 38.935 2.221 -48.075 1.00 80.00 105 LYS A C 1
ATOM 844 O O . LYS A 1 105 ? 40.014 1.629 -48.060 1.00 80.00 105 LYS A O 1
ATOM 849 N N . GLY A 1 106 ? 37.805 1.709 -48.557 1.00 58.66 106 GLY A N 1
ATOM 850 C CA . GLY A 1 106 ? 37.700 0.491 -49.360 1.00 58.66 106 GLY A CA 1
ATOM 851 C C . GLY A 1 106 ? 37.992 0.731 -50.831 1.00 58.66 106 GLY A C 1
ATOM 852 O O . GLY A 1 106 ? 37.900 1.896 -51.277 1.0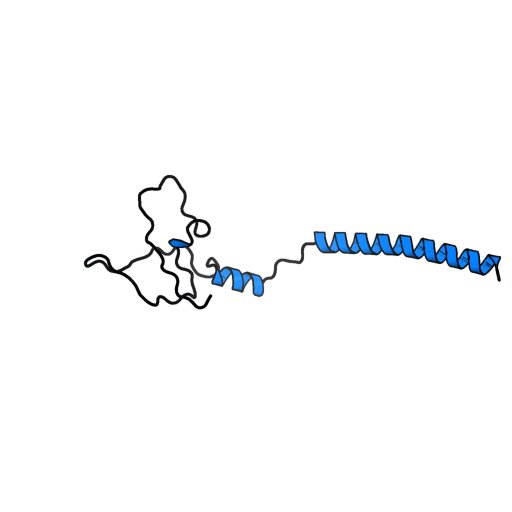0 58.66 106 GLY A O 1
#

Sequence (106 aa):
ESVPVTKTQLLQQEDEEIYSPETHKRHTLFSGTHVVQTRYYGQAKVTAVVVRTGFNTAKGELVRAILFPKPLDFKFYRDAIRFVLFLAVVASLGMIYALVNYVLKG

InterPro domains:
  IPR006544 P-type ATPase, subfamily V [PTHR45630] (1-104)
  IPR008250 P-type ATPase, A domain superfamily [SSF81653] (1-65)

Radius of gyration: 29.41 Å; chains: 1; bounding box: 54×30×86 Å

Secondary structure (DSSP, 8-state):
--S-----PPPTT-TTSPP-TTT-TTT---TT--------STTPPP-------GGGSHHHHHHHHHHSPPPPPHHHHHHHHHHHHHHHHHHHHHHHHHHHHHHHH-

Organism: NCBI:txid100452

Foldseek 3Di:
DPDDAAADDDDPPDPVDDDDCVVRVSNDDAPPDDDPDDDDDPPDDDDDDDDDDALRTPVNVVVCCVVDPDPDPVVVVVVVVVVVVVVVVVVVVVVVVVVVVVVVVD

pLDDT: mean 87.17, std 10.11, range [53.0, 97.81]